Protein AF-A0A7J7W2X9-F1 (afdb_monomer_lite)

Sequence (113 aa):
MDRPGNRCPLPGYPRPSVLLCLLILTASFLTYPMLRTLSLQLHSAVTGSYVSGTYSIVLVNCPNEQIAREIARAILDKKLAASVNILPKASSLYFWNGEIEEATEILLAGAYF

Foldseek 3Di:
DDDDDDDDDDDDDDDPVVVVVVVVVVVCVVCVVVVVVVVVVVVCVVVVDDDPPPKDKDKDKAQDDVVVVVVQVVCVVVVQFPHKDWADWDWDWDDDPNDIDIGIIIMIITMGD

Radius of gyration: 31.6 Å; chains: 1; bounding box: 80×61×65 Å

pLDDT: mean 88.7, std 12.36, range [41.12, 97.75]

Secondary structure (DSSP, 8-state):
------PPPPP-PPPHHHHHHHHHHHHHHHHHHHHHHHHHHHHHHHH----TTS-EEEEEEESSHHHHHHHHHHHHHTT--SEEEEEEEEEEEEEETTEEEEEEEEEEEEEE-

Structure (mmCIF, N/CA/C/O backbone):
data_AF-A0A7J7W2X9-F1
#
_entry.id   AF-A0A7J7W2X9-F1
#
loop_
_atom_site.group_PDB
_atom_site.id
_atom_site.type_symbol
_atom_site.label_atom_id
_atom_site.label_alt_id
_atom_site.label_comp_id
_atom_site.label_asym_id
_atom_site.label_entity_id
_atom_site.label_seq_id
_atom_site.pdbx_PDB_ins_code
_atom_site.Cartn_x
_atom_site.Cartn_y
_atom_site.Cartn_z
_atom_site.occupancy
_atom_site.B_iso_or_equiv
_atom_site.auth_seq_id
_atom_site.auth_comp_id
_atom_site.auth_asym_id
_atom_site.auth_atom_id
_atom_site.pdbx_PDB_model_num
ATOM 1 N N . MET A 1 1 ? 64.184 45.154 -47.727 1.00 41.12 1 MET A N 1
ATOM 2 C CA . MET A 1 1 ? 63.770 45.201 -46.303 1.00 41.12 1 MET A CA 1
ATOM 3 C C . MET A 1 1 ? 62.475 44.408 -46.213 1.00 41.12 1 MET A C 1
ATOM 5 O O . MET A 1 1 ? 61.397 44.985 -46.253 1.00 41.12 1 MET A O 1
ATOM 9 N N . ASP A 1 2 ? 62.583 43.082 -46.172 1.00 45.75 2 ASP A N 1
ATOM 10 C CA . ASP A 1 2 ? 61.429 42.180 -46.195 1.00 45.75 2 ASP A CA 1
ATOM 11 C C . ASP A 1 2 ? 61.120 41.732 -44.766 1.00 45.75 2 ASP A C 1
ATOM 13 O O . ASP A 1 2 ? 61.910 41.034 -44.131 1.00 45.75 2 ASP A O 1
ATOM 17 N N . ARG A 1 3 ? 59.991 42.196 -44.217 1.00 54.81 3 ARG A N 1
ATOM 18 C CA . ARG A 1 3 ? 59.482 41.725 -42.920 1.00 54.81 3 ARG A CA 1
ATOM 19 C C . ARG A 1 3 ? 58.796 40.366 -43.115 1.00 54.81 3 ARG A C 1
ATOM 21 O O . ARG A 1 3 ? 57.878 40.290 -43.931 1.00 54.81 3 ARG A O 1
ATOM 28 N N . PRO A 1 4 ? 59.145 39.316 -42.350 1.00 51.50 4 PRO A N 1
ATOM 29 C CA . PRO A 1 4 ? 58.403 38.066 -42.388 1.00 51.50 4 PRO A CA 1
ATOM 30 C C . PRO A 1 4 ? 57.053 38.257 -41.684 1.00 51.50 4 PRO A C 1
ATOM 32 O O . PRO A 1 4 ? 56.983 38.665 -40.524 1.00 51.50 4 PRO A O 1
ATOM 35 N N . GLY A 1 5 ? 55.968 37.994 -42.412 1.00 54.97 5 GLY A N 1
ATOM 36 C CA . GLY A 1 5 ? 54.613 38.011 -41.876 1.00 54.97 5 GLY A CA 1
ATOM 37 C C . GLY A 1 5 ? 54.430 36.929 -40.814 1.00 54.97 5 GLY A C 1
ATOM 38 O O . GLY A 1 5 ? 54.486 35.736 -41.114 1.00 54.97 5 GLY A O 1
ATOM 39 N N . ASN A 1 6 ? 54.175 37.357 -39.579 1.00 57.34 6 ASN A N 1
ATOM 40 C CA . ASN A 1 6 ? 53.734 36.503 -38.481 1.00 57.34 6 ASN A CA 1
ATOM 41 C C . ASN A 1 6 ? 52.341 35.941 -38.820 1.00 57.34 6 ASN A C 1
ATOM 43 O O . ASN A 1 6 ? 51.328 36.623 -38.662 1.00 57.34 6 ASN A O 1
ATOM 47 N N . ARG A 1 7 ? 52.271 34.697 -39.307 1.00 59.94 7 ARG A N 1
ATOM 48 C CA . ARG A 1 7 ? 51.003 33.962 -39.391 1.00 59.94 7 ARG A CA 1
ATOM 49 C C . ARG A 1 7 ? 50.652 33.448 -37.997 1.00 59.94 7 ARG A C 1
ATOM 51 O O . ARG A 1 7 ? 51.385 32.640 -37.437 1.00 59.94 7 ARG A O 1
ATOM 58 N N . CYS A 1 8 ? 49.537 33.922 -37.446 1.00 60.72 8 CYS A N 1
ATOM 59 C CA . CYS A 1 8 ? 48.948 33.341 -36.241 1.00 60.72 8 CYS A CA 1
ATOM 60 C C . CYS A 1 8 ? 48.587 31.864 -36.505 1.00 60.72 8 CYS A C 1
ATOM 62 O O . CYS A 1 8 ? 48.093 31.568 -37.599 1.00 60.72 8 CYS A O 1
ATOM 64 N N . PRO A 1 9 ? 48.785 30.932 -35.554 1.00 57.66 9 PRO A N 1
ATOM 65 C CA . PRO A 1 9 ? 48.277 29.575 -35.701 1.00 57.66 9 PRO A CA 1
ATOM 66 C C . PRO A 1 9 ? 46.746 29.625 -35.718 1.00 57.66 9 PRO A C 1
ATOM 68 O O . PRO A 1 9 ? 46.129 30.166 -34.801 1.00 57.66 9 PRO A O 1
ATOM 71 N N . LEU A 1 10 ? 46.131 29.087 -36.770 1.00 61.28 10 LEU A N 1
ATOM 72 C CA . LEU A 1 10 ? 44.683 28.893 -36.813 1.00 61.28 10 LEU A CA 1
ATOM 73 C C . LEU A 1 10 ? 44.273 27.886 -35.720 1.00 61.28 10 LEU A C 1
ATOM 75 O O . LEU A 1 10 ? 45.033 26.949 -35.456 1.00 61.28 10 LEU A O 1
ATOM 79 N N . PRO A 1 11 ? 43.094 28.044 -35.090 1.00 61.28 11 PRO A N 1
ATOM 80 C CA . PRO A 1 11 ? 42.615 27.103 -34.083 1.00 61.28 11 PRO A CA 1
ATOM 81 C C . PRO A 1 11 ? 42.540 25.693 -34.686 1.00 61.28 11 PRO A C 1
ATOM 83 O O . PRO A 1 11 ? 41.876 25.469 -35.698 1.00 61.28 11 PRO A O 1
ATOM 86 N N . GLY A 1 12 ? 43.282 24.752 -34.096 1.00 68.25 12 GLY A N 1
ATOM 87 C CA . GLY A 1 12 ? 43.409 23.388 -34.604 1.00 68.25 12 GLY A CA 1
ATOM 88 C C . GLY A 1 12 ? 42.074 22.650 -34.560 1.00 68.25 12 GLY A C 1
ATOM 89 O O . GLY A 1 12 ? 41.538 22.397 -33.483 1.00 68.25 12 GLY A O 1
ATOM 90 N N . TYR A 1 13 ? 41.546 22.294 -35.730 1.00 67.00 13 TYR A N 1
ATOM 91 C CA . TYR A 1 13 ? 40.343 21.475 -35.843 1.00 67.00 13 TYR A CA 1
ATOM 92 C 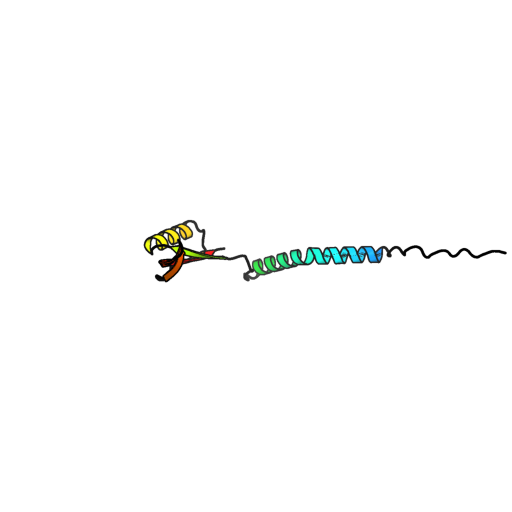C . TYR A 1 13 ? 40.630 20.057 -35.308 1.00 67.00 13 TYR A C 1
ATOM 94 O O . TYR A 1 13 ? 41.668 19.479 -35.656 1.00 67.00 13 TYR A O 1
ATOM 102 N N . PRO A 1 14 ? 39.763 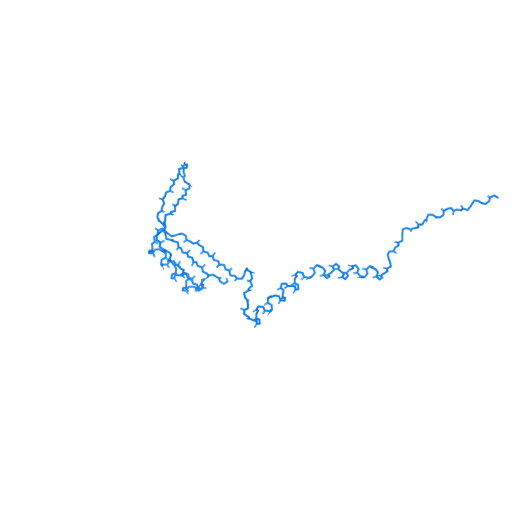19.475 -34.458 1.00 72.50 14 PRO A N 1
ATOM 103 C CA . PRO A 1 14 ? 39.993 18.141 -33.918 1.00 72.50 14 PRO A CA 1
ATOM 104 C C . PRO A 1 14 ? 40.022 17.099 -35.042 1.00 72.50 14 PRO A C 1
ATOM 106 O O . PRO A 1 14 ? 39.258 17.169 -36.005 1.00 72.50 14 PRO A O 1
ATOM 109 N N . ARG A 1 15 ? 40.917 16.108 -34.923 1.00 81.94 15 ARG A N 1
ATOM 110 C CA . ARG A 1 15 ? 41.010 15.008 -35.895 1.00 81.94 15 ARG A CA 1
ATOM 111 C C . ARG A 1 15 ? 39.658 14.276 -35.967 1.00 81.94 15 ARG A C 1
ATOM 113 O O . ARG A 1 15 ? 39.087 14.007 -34.910 1.00 81.94 15 ARG A O 1
ATOM 120 N N . PRO A 1 16 ? 39.169 13.881 -37.158 1.00 83.75 16 PRO A N 1
ATOM 121 C CA . PRO A 1 16 ? 37.872 13.211 -37.310 1.00 83.75 16 PRO A CA 1
ATOM 122 C C . PRO A 1 16 ? 37.686 11.981 -36.407 1.00 83.75 16 PRO A C 1
ATOM 124 O O . PRO A 1 16 ? 36.593 11.736 -35.904 1.00 83.75 16 PRO A O 1
ATOM 127 N N . SER A 1 17 ? 38.768 11.245 -36.136 1.00 84.94 17 SER A N 1
ATOM 128 C CA . SER A 1 17 ? 38.769 10.108 -35.211 1.00 84.94 17 SER A CA 1
ATOM 129 C C . SER A 1 17 ? 38.447 10.499 -33.766 1.00 84.94 17 SER A C 1
ATOM 131 O O . SER A 1 17 ? 37.730 9.779 -33.080 1.00 84.94 17 SER A O 1
ATOM 133 N N . VAL A 1 18 ? 38.930 11.655 -33.305 1.00 88.56 18 VAL A N 1
ATOM 134 C CA . VAL A 1 18 ? 38.659 12.171 -31.955 1.00 88.56 18 VAL A CA 1
ATOM 135 C C . VAL A 1 18 ? 37.194 12.581 -31.833 1.00 88.56 18 VAL A C 1
ATOM 137 O O . VAL A 1 18 ? 36.557 12.276 -30.828 1.00 88.56 18 VAL A O 1
ATOM 140 N N . LEU A 1 19 ? 36.641 13.208 -32.875 1.00 88.50 19 LEU A N 1
ATOM 141 C CA . LEU A 1 19 ? 35.226 13.576 -32.917 1.00 88.50 19 LEU A CA 1
ATOM 142 C C . LEU A 1 19 ? 34.323 12.334 -32.862 1.00 88.50 19 LEU A C 1
ATOM 144 O O . LEU A 1 19 ? 33.374 12.303 -32.084 1.00 88.50 19 LEU A O 1
ATOM 148 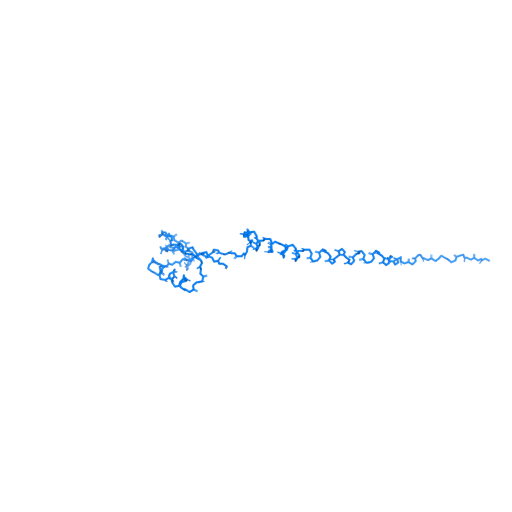N N . LEU A 1 20 ? 34.654 11.287 -33.623 1.00 92.81 20 LEU A N 1
ATOM 149 C CA . LEU A 1 20 ? 33.915 10.024 -33.600 1.00 92.81 20 LEU A CA 1
ATOM 150 C C . LEU A 1 20 ? 33.968 9.348 -32.220 1.00 92.81 20 LEU A C 1
ATOM 152 O O . LEU A 1 20 ? 32.932 8.927 -31.709 1.00 92.81 20 LEU A O 1
ATOM 156 N N . CYS A 1 21 ? 35.144 9.287 -31.586 1.00 92.75 21 CYS A N 1
ATOM 157 C CA . CYS A 1 21 ? 35.281 8.723 -30.239 1.00 92.75 21 CYS A CA 1
ATOM 158 C C . CYS A 1 21 ? 34.438 9.480 -29.205 1.00 92.75 21 CYS A C 1
ATOM 160 O O . CYS A 1 21 ? 33.783 8.852 -28.375 1.00 92.75 21 CYS A O 1
ATOM 162 N N . LEU A 1 22 ? 34.419 10.814 -29.266 1.00 92.44 22 LEU A N 1
ATOM 163 C CA . LEU A 1 22 ? 33.601 11.630 -28.368 1.00 92.44 22 LEU A CA 1
ATOM 164 C C . LEU A 1 22 ? 32.107 11.343 -28.550 1.00 92.44 22 LEU A C 1
ATOM 166 O O . LEU A 1 22 ? 31.407 11.187 -27.555 1.00 92.44 22 LEU A O 1
ATOM 170 N N . LEU A 1 23 ? 31.632 11.203 -29.791 1.00 93.75 23 LEU A N 1
ATOM 171 C CA . LEU A 1 23 ? 30.235 10.860 -30.078 1.00 93.75 23 LEU A CA 1
ATOM 172 C C . LEU A 1 23 ? 29.848 9.467 -29.558 1.00 93.75 23 LEU A C 1
ATOM 174 O O . LEU A 1 23 ? 28.754 9.288 -29.028 1.00 93.75 23 LEU A O 1
ATOM 178 N N . ILE A 1 24 ? 30.740 8.479 -29.666 1.00 94.12 24 ILE A N 1
ATOM 179 C CA . ILE A 1 24 ? 30.487 7.124 -29.151 1.00 94.12 24 ILE A CA 1
ATOM 180 C C . ILE A 1 24 ? 30.437 7.123 -27.622 1.00 94.12 24 ILE A C 1
ATOM 182 O O . ILE A 1 24 ? 29.558 6.489 -27.037 1.00 94.12 24 ILE A O 1
ATOM 186 N N . LEU A 1 25 ? 31.355 7.834 -26.964 1.00 94.12 25 LEU A N 1
ATOM 187 C CA . LEU A 1 25 ? 31.400 7.909 -25.503 1.00 94.12 25 LEU A CA 1
ATOM 188 C C . LEU A 1 25 ? 30.172 8.623 -24.936 1.00 94.12 25 LEU A C 1
ATOM 190 O O . LEU A 1 25 ? 29.585 8.140 -23.969 1.00 94.12 25 LEU A O 1
ATOM 194 N N . THR A 1 26 ? 29.744 9.728 -25.552 1.00 93.44 26 THR A N 1
ATOM 195 C CA . THR A 1 26 ? 28.532 10.440 -25.125 1.00 93.44 26 THR A CA 1
ATOM 196 C C . THR A 1 26 ? 27.283 9.598 -25.358 1.00 93.44 26 THR A C 1
ATOM 198 O O . THR A 1 26 ? 26.463 9.478 -24.451 1.00 93.44 26 THR A O 1
ATOM 201 N N . ALA A 1 27 ? 27.160 8.938 -26.513 1.00 94.19 27 ALA A N 1
ATOM 202 C CA . ALA A 1 27 ? 26.053 8.024 -26.781 1.00 94.19 27 ALA A CA 1
ATOM 203 C C . ALA A 1 27 ? 26.029 6.852 -25.787 1.00 94.19 27 ALA A C 1
ATOM 205 O O . ALA A 1 27 ? 24.976 6.532 -25.238 1.00 94.19 27 ALA A O 1
ATOM 206 N N . SER A 1 28 ? 27.184 6.251 -25.493 1.00 92.56 28 SER A N 1
ATOM 207 C CA . SER A 1 28 ? 27.307 5.166 -24.510 1.00 92.56 28 SER A CA 1
ATOM 208 C C . SER A 1 28 ? 26.892 5.629 -23.115 1.00 92.56 28 SER A C 1
ATOM 210 O O . SER A 1 28 ? 26.099 4.965 -22.458 1.00 92.56 28 SER A O 1
ATOM 212 N N . PHE A 1 29 ? 27.366 6.798 -22.677 1.00 94.31 29 PHE A N 1
ATOM 213 C CA . PHE A 1 29 ? 27.014 7.356 -21.372 1.00 94.31 29 PHE A CA 1
ATOM 214 C C . PHE A 1 29 ? 25.512 7.648 -21.247 1.00 94.31 29 PHE A C 1
ATOM 216 O O . PHE A 1 29 ? 24.904 7.320 -20.230 1.00 94.31 29 PHE A O 1
ATOM 223 N N . LEU A 1 30 ? 24.895 8.206 -22.294 1.00 92.25 30 LEU A N 1
ATOM 224 C CA . LEU A 1 30 ? 23.464 8.526 -22.306 1.00 92.25 30 LEU A CA 1
ATOM 225 C C . LEU A 1 30 ? 22.574 7.275 -22.358 1.00 92.25 30 LEU A C 1
ATOM 227 O O . LEU A 1 30 ? 21.504 7.252 -21.752 1.00 92.25 30 LEU A O 1
ATOM 231 N N . THR A 1 31 ? 23.004 6.229 -23.064 1.00 93.81 31 THR A N 1
ATOM 232 C CA . THR A 1 31 ? 22.228 4.988 -23.242 1.00 93.81 31 THR A CA 1
ATOM 233 C C . THR A 1 31 ? 22.437 3.971 -22.119 1.00 93.81 31 THR A C 1
ATOM 235 O O . THR A 1 31 ? 21.543 3.166 -21.848 1.00 93.81 31 THR A O 1
ATOM 238 N N . TYR A 1 32 ? 23.570 4.025 -21.416 1.00 94.56 32 TYR A N 1
ATOM 239 C CA . TYR A 1 32 ? 23.910 3.119 -20.320 1.00 94.56 32 TYR A CA 1
ATOM 240 C C . TYR A 1 32 ? 22.830 2.975 -19.231 1.00 94.56 32 TYR A C 1
ATOM 242 O O . TYR A 1 32 ? 22.516 1.833 -18.886 1.00 94.56 32 TYR A O 1
ATOM 250 N N . PRO A 1 33 ? 22.210 4.048 -18.688 1.00 92.50 33 PRO A N 1
ATOM 251 C 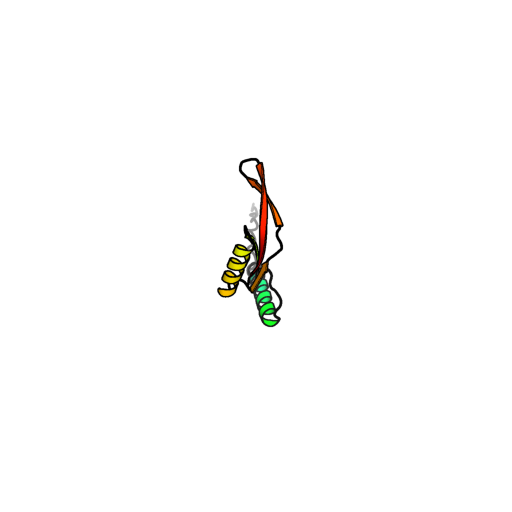CA . PRO A 1 33 ? 21.170 3.887 -17.670 1.00 92.50 33 PRO A CA 1
ATOM 252 C C . PRO A 1 33 ? 19.945 3.127 -18.194 1.00 92.50 33 PRO A C 1
ATOM 254 O O . PRO A 1 33 ? 19.399 2.294 -17.475 1.00 92.50 33 PRO A O 1
ATOM 257 N N . MET A 1 34 ? 19.549 3.351 -19.451 1.00 92.19 34 MET A N 1
ATOM 258 C CA . MET A 1 34 ? 18.463 2.603 -20.093 1.00 92.19 34 MET A CA 1
ATOM 259 C C . MET A 1 34 ? 18.829 1.126 -20.260 1.00 92.19 34 MET A C 1
ATOM 261 O O . MET A 1 34 ? 18.070 0.256 -19.835 1.00 92.19 34 MET A O 1
ATOM 265 N N . LEU A 1 35 ? 20.019 0.832 -20.798 1.00 93.31 35 LEU A N 1
ATOM 266 C CA . LEU A 1 35 ? 20.479 -0.544 -21.000 1.00 93.31 35 LEU A CA 1
ATOM 267 C C . LEU A 1 35 ? 20.617 -1.304 -19.673 1.00 93.31 35 LEU A C 1
ATOM 269 O O . LEU A 1 35 ? 20.255 -2.476 -19.593 1.00 93.31 35 LEU A O 1
ATOM 273 N N . ARG A 1 36 ? 21.082 -0.627 -18.618 1.00 91.06 36 ARG A N 1
ATOM 274 C CA . ARG A 1 36 ? 21.176 -1.178 -17.262 1.00 91.06 36 ARG A CA 1
ATOM 275 C C . ARG A 1 36 ? 19.803 -1.488 -16.669 1.00 91.06 36 ARG A C 1
ATOM 277 O O . ARG A 1 36 ? 19.636 -2.529 -16.046 1.00 91.06 36 ARG A O 1
ATOM 284 N N . THR A 1 37 ? 18.819 -0.610 -16.843 1.00 89.75 37 THR A N 1
ATOM 285 C CA . THR A 1 37 ? 17.457 -0.884 -16.360 1.00 89.75 37 THR A CA 1
ATOM 286 C C . THR A 1 37 ? 16.849 -2.067 -17.105 1.00 89.75 37 THR A C 1
ATOM 288 O O . THR A 1 37 ? 16.300 -2.965 -16.475 1.00 89.75 37 THR A O 1
ATOM 291 N N . LEU A 1 38 ? 17.004 -2.118 -18.430 1.00 90.50 38 LEU A N 1
ATOM 292 C CA . LEU A 1 38 ? 16.503 -3.227 -19.243 1.00 90.50 38 LEU A CA 1
ATOM 293 C C . LEU A 1 38 ? 17.172 -4.559 -18.887 1.00 90.50 38 LEU A C 1
ATOM 295 O O . LEU A 1 38 ? 16.483 -5.571 -18.787 1.00 90.50 38 LEU A O 1
ATOM 299 N N . SER A 1 39 ? 18.486 -4.571 -18.645 1.00 91.25 39 SER A N 1
ATOM 300 C CA . SER A 1 39 ? 19.186 -5.792 -18.240 1.00 91.25 39 SER A CA 1
ATOM 301 C C . SER A 1 39 ? 18.737 -6.290 -16.865 1.00 91.25 39 SER A C 1
ATOM 303 O O . SER A 1 39 ? 18.560 -7.494 -16.691 1.00 91.25 39 SER A O 1
ATOM 305 N N . LEU A 1 40 ? 18.475 -5.386 -15.913 1.00 89.06 40 LEU A N 1
ATOM 306 C CA . LEU A 1 40 ? 17.924 -5.741 -14.601 1.00 89.06 40 LEU 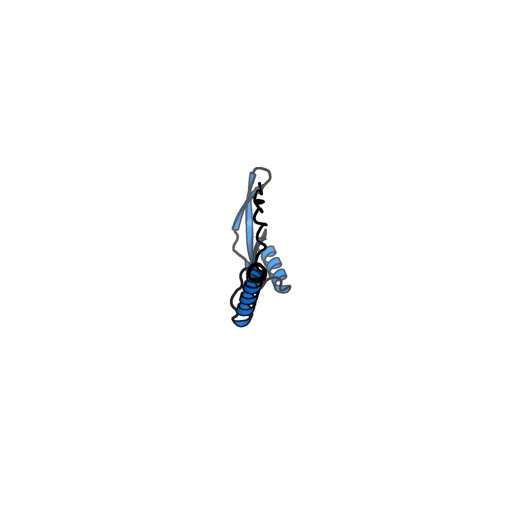A CA 1
ATOM 307 C C . LEU A 1 40 ? 16.500 -6.298 -14.701 1.00 89.06 40 LEU A C 1
ATOM 309 O O . LEU A 1 40 ? 16.200 -7.304 -14.061 1.00 89.06 40 LEU A O 1
ATOM 313 N N . GLN A 1 41 ? 15.646 -5.682 -15.522 1.00 88.69 41 GLN A N 1
ATOM 314 C CA . GLN A 1 41 ? 14.284 -6.166 -15.769 1.00 88.69 41 GLN A CA 1
ATOM 315 C C . GLN A 1 41 ? 14.298 -7.555 -16.420 1.00 88.69 41 GLN A C 1
ATOM 317 O O . GLN A 1 41 ? 13.578 -8.448 -15.985 1.00 88.69 41 GLN A O 1
ATOM 322 N N . LEU A 1 42 ? 15.169 -7.775 -17.410 1.00 91.75 42 LEU A N 1
ATOM 323 C CA . LEU A 1 42 ? 15.316 -9.077 -18.061 1.00 91.75 42 LEU A CA 1
ATOM 324 C C . LEU A 1 42 ? 15.842 -10.141 -17.092 1.00 91.75 42 LEU A C 1
ATOM 326 O O . LEU A 1 42 ? 15.310 -11.246 -17.047 1.00 91.75 42 LEU A O 1
ATOM 330 N N . HIS A 1 43 ? 16.868 -9.812 -16.304 1.00 90.69 43 HIS A N 1
ATOM 331 C CA . HIS A 1 43 ? 17.409 -10.732 -15.310 1.00 90.69 43 HIS A CA 1
ATOM 332 C C . HIS A 1 43 ? 16.336 -11.117 -14.290 1.00 90.69 43 HIS A C 1
ATOM 334 O O . HIS A 1 43 ? 16.139 -12.299 -14.045 1.00 90.69 43 HIS A O 1
ATOM 340 N N . SER A 1 44 ? 15.594 -10.140 -13.762 1.00 91.25 44 SER A N 1
ATOM 341 C CA . SER A 1 44 ? 14.452 -10.389 -12.880 1.00 91.25 44 SER A CA 1
ATOM 342 C C . SER A 1 44 ? 13.397 -11.289 -13.522 1.00 91.25 44 SER A C 1
ATOM 344 O O . SER A 1 44 ? 12.972 -12.252 -12.889 1.00 91.25 44 SER A O 1
ATOM 346 N N . ALA A 1 45 ? 13.020 -11.029 -14.776 1.00 88.81 45 ALA A N 1
ATOM 347 C CA . ALA A 1 45 ? 12.038 -11.841 -15.487 1.00 88.81 45 ALA A CA 1
ATOM 348 C C . ALA A 1 45 ? 12.485 -13.307 -15.637 1.00 88.81 45 ALA A C 1
ATOM 350 O O . ALA A 1 45 ? 11.648 -14.205 -15.604 1.00 88.81 45 ALA A O 1
ATOM 351 N N . VAL A 1 46 ? 13.793 -13.557 -15.773 1.00 92.81 46 VAL A N 1
ATOM 352 C CA . VAL A 1 46 ? 14.362 -14.910 -15.891 1.00 92.81 46 VAL A CA 1
ATOM 353 C C . VAL A 1 46 ? 14.554 -15.583 -14.528 1.00 92.81 46 VAL A C 1
ATOM 355 O O . VAL A 1 46 ? 14.261 -16.768 -14.389 1.00 92.81 46 VAL A O 1
ATOM 358 N N . THR A 1 47 ? 15.058 -14.865 -13.521 1.00 91.75 47 THR A N 1
ATOM 359 C CA . THR A 1 47 ? 15.415 -15.440 -12.210 1.00 91.75 47 THR A CA 1
ATOM 360 C C . THR A 1 47 ? 14.305 -15.346 -11.167 1.00 91.75 47 THR A C 1
ATOM 362 O O . THR A 1 47 ? 14.448 -15.895 -10.077 1.00 91.75 47 THR A O 1
ATOM 365 N N . GLY A 1 48 ? 13.225 -14.617 -11.455 1.00 86.00 48 GLY A N 1
ATOM 366 C CA . GLY A 1 48 ? 12.174 -14.292 -10.489 1.00 86.00 48 GLY A CA 1
ATOM 367 C C . GLY A 1 48 ? 12.633 -13.341 -9.378 1.00 86.00 48 GLY A C 1
ATOM 368 O O . GLY A 1 48 ? 11.983 -13.244 -8.340 1.00 86.00 48 GLY A O 1
ATOM 369 N N . SER A 1 49 ? 13.772 -12.661 -9.542 1.00 88.75 49 SER A N 1
ATOM 370 C CA . SER A 1 49 ? 14.282 -11.730 -8.528 1.00 88.75 49 SER A CA 1
ATOM 371 C C . SER A 1 49 ? 13.443 -10.449 -8.480 1.00 88.75 49 SER A C 1
ATOM 373 O O . SER A 1 49 ? 13.033 -9.940 -9.515 1.00 88.75 49 SER A O 1
ATOM 375 N N . TYR A 1 50 ? 13.215 -9.890 -7.292 1.00 86.44 50 TYR A N 1
ATOM 376 C CA . TYR A 1 50 ? 12.474 -8.634 -7.119 1.00 86.44 50 TYR A CA 1
ATOM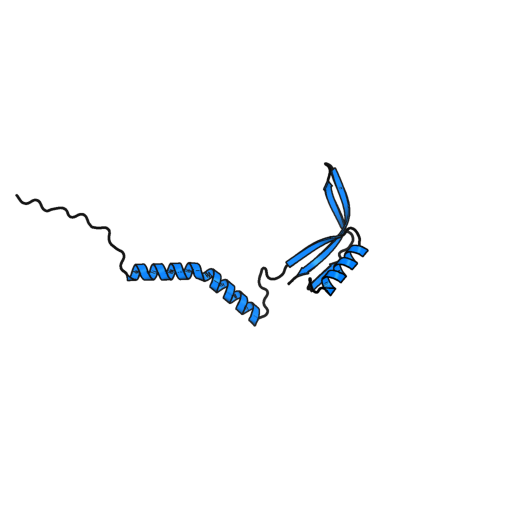 377 C C . TYR A 1 50 ? 13.166 -7.438 -7.801 1.00 86.44 50 TYR A C 1
ATOM 379 O O . TYR A 1 50 ? 14.387 -7.290 -7.707 1.00 86.44 50 TYR A O 1
ATOM 387 N N . VAL A 1 51 ? 12.379 -6.547 -8.420 1.00 86.88 51 VAL A N 1
ATOM 388 C CA . VAL A 1 51 ? 12.854 -5.256 -8.946 1.00 86.88 51 VAL A CA 1
ATOM 389 C C . VAL A 1 51 ? 12.259 -4.116 -8.136 1.00 86.88 51 VAL A C 1
ATOM 391 O O . VAL A 1 51 ? 11.044 -4.011 -7.981 1.00 86.88 51 VAL A O 1
ATOM 394 N N . SER A 1 52 ? 13.117 -3.222 -7.651 1.00 85.88 52 SER A N 1
ATOM 395 C CA . SER A 1 52 ? 12.671 -2.045 -6.908 1.00 85.88 52 SER A CA 1
ATOM 396 C C . SER A 1 52 ? 11.659 -1.216 -7.708 1.00 85.88 52 SER A C 1
ATOM 398 O O . SER A 1 52 ? 11.887 -0.932 -8.884 1.00 85.88 52 SER A O 1
ATOM 400 N N . GLY A 1 53 ? 10.556 -0.828 -7.063 1.00 85.50 53 GLY A N 1
ATOM 401 C CA . GLY A 1 53 ? 9.493 -0.014 -7.663 1.00 85.50 53 GLY A CA 1
ATOM 402 C C . GLY A 1 53 ? 8.405 -0.796 -8.404 1.00 85.50 53 GLY A C 1
ATOM 403 O O . GLY A 1 53 ? 7.501 -0.170 -8.942 1.00 85.50 53 GLY A O 1
ATOM 404 N N . THR A 1 54 ? 8.467 -2.133 -8.425 1.00 87.25 54 THR A N 1
ATOM 405 C CA . THR A 1 54 ? 7.412 -2.983 -9.021 1.00 87.25 54 THR A CA 1
ATOM 406 C C . THR A 1 54 ? 6.333 -3.417 -8.033 1.00 87.25 54 THR A C 1
ATOM 408 O O . THR A 1 54 ? 5.366 -4.025 -8.443 1.00 87.25 54 THR A O 1
ATOM 411 N N . TYR A 1 55 ? 6.478 -3.123 -6.742 1.00 90.06 55 TYR A N 1
ATOM 412 C CA . TYR A 1 55 ? 5.474 -3.447 -5.729 1.00 90.06 55 TYR A CA 1
ATOM 413 C C . TYR A 1 55 ? 5.298 -2.255 -4.801 1.00 90.06 55 TYR A C 1
ATOM 415 O O . TYR A 1 55 ? 6.245 -1.498 -4.565 1.00 90.06 55 TYR A O 1
ATOM 423 N N . SER A 1 56 ? 4.095 -2.105 -4.254 1.00 93.44 56 SER A N 1
ATOM 424 C CA . SER A 1 56 ? 3.761 -1.021 -3.328 1.00 93.44 56 SER A CA 1
ATOM 425 C C . SER A 1 56 ? 3.022 -1.544 -2.104 1.00 93.44 56 SER A C 1
ATOM 427 O O . SER A 1 56 ? 2.254 -2.503 -2.184 1.00 93.44 56 SER A O 1
ATOM 429 N N . ILE A 1 57 ? 3.235 -0.886 -0.964 1.00 94.69 57 ILE A N 1
ATOM 430 C CA . ILE A 1 57 ? 2.432 -1.085 0.243 1.00 94.69 57 ILE A CA 1
ATOM 431 C C . ILE A 1 57 ? 1.587 0.165 0.443 1.00 94.69 57 ILE A C 1
ATOM 433 O O . ILE A 1 57 ? 2.126 1.270 0.499 1.00 94.69 57 ILE A O 1
ATOM 437 N N . VAL A 1 58 ? 0.274 -0.013 0.561 1.00 95.31 58 VAL A N 1
ATOM 438 C CA . VAL A 1 58 ? -0.662 1.078 0.852 1.00 95.31 58 VAL A CA 1
ATOM 439 C C . VAL A 1 58 ? -1.237 0.874 2.244 1.00 95.31 58 VAL A C 1
ATOM 441 O O . VAL A 1 58 ? -1.730 -0.207 2.573 1.00 95.31 58 VAL A O 1
ATOM 444 N N . LEU A 1 59 ? -1.161 1.930 3.050 1.00 95.25 59 LEU A N 1
ATOM 445 C CA . LEU A 1 59 ? -1.736 1.998 4.385 1.00 95.25 59 LEU A CA 1
ATOM 446 C C . LEU A 1 59 ? -3.030 2.808 4.331 1.00 95.25 59 LEU A C 1
ATOM 448 O O . LEU A 1 59 ? -3.032 3.926 3.818 1.00 95.25 59 LEU A O 1
ATOM 452 N N . VAL A 1 60 ? -4.125 2.237 4.831 1.00 95.44 60 VAL A N 1
ATOM 453 C CA . VAL A 1 60 ? -5.443 2.885 4.824 1.00 95.44 60 VAL A CA 1
ATOM 454 C C . VAL A 1 60 ? -6.051 2.827 6.215 1.00 95.44 60 VAL A C 1
ATOM 456 O O . VAL A 1 60 ? -6.269 1.743 6.756 1.00 95.44 60 VAL A O 1
ATOM 459 N N . ASN A 1 61 ? -6.370 3.991 6.772 1.00 95.44 61 ASN A N 1
ATOM 460 C CA . ASN A 1 61 ? -7.060 4.099 8.050 1.00 95.44 61 ASN A CA 1
ATOM 461 C C . ASN A 1 61 ? -8.570 3.985 7.818 1.00 95.44 61 ASN A C 1
ATOM 463 O O . ASN A 1 61 ? -9.131 4.624 6.928 1.00 95.44 61 ASN A O 1
ATOM 467 N N . CYS A 1 62 ? -9.223 3.133 8.600 1.00 95.88 62 CYS A N 1
ATOM 468 C CA . CYS A 1 62 ? -10.659 2.893 8.550 1.00 95.88 62 CYS A CA 1
ATOM 469 C C . CYS A 1 62 ? -11.286 3.230 9.909 1.00 95.88 62 CYS A C 1
ATOM 471 O O . CYS A 1 62 ? -10.723 2.870 10.942 1.00 95.88 62 CYS A O 1
ATOM 473 N N . PRO A 1 63 ? -12.488 3.821 9.949 1.00 94.00 63 PRO A N 1
ATOM 474 C CA . PRO A 1 63 ? -13.105 4.262 11.203 1.00 94.00 63 PRO A CA 1
ATOM 475 C C . PRO A 1 63 ? -13.577 3.104 12.099 1.00 94.00 63 PRO A C 1
ATOM 477 O O . PRO A 1 63 ? -13.793 3.284 13.293 1.00 94.00 63 PRO A O 1
ATOM 480 N N . ASN A 1 64 ? -13.784 1.903 11.549 1.00 94.12 64 ASN A N 1
ATOM 481 C CA . ASN A 1 64 ? -14.110 0.708 12.327 1.00 94.12 64 ASN A CA 1
ATOM 482 C C . ASN A 1 64 ? -13.771 -0.585 11.568 1.00 94.12 64 ASN A C 1
ATOM 484 O O . ASN A 1 64 ? -13.463 -0.580 10.376 1.00 94.12 64 ASN A O 1
ATOM 488 N N . GLU A 1 65 ? -13.855 -1.709 12.280 1.00 94.81 65 GLU A N 1
ATOM 489 C CA . GLU A 1 65 ? -13.443 -3.021 11.771 1.00 94.81 65 GLU A CA 1
ATOM 490 C C . GLU A 1 65 ? -14.392 -3.578 10.710 1.00 94.81 65 GLU A C 1
ATOM 492 O O . GLU A 1 65 ? -13.956 -4.267 9.789 1.00 94.81 65 GLU A O 1
ATOM 497 N N . GLN A 1 66 ? -15.685 -3.268 10.805 1.00 95.94 66 GLN A N 1
ATOM 498 C CA . GLN A 1 66 ? -16.657 -3.721 9.819 1.00 95.94 66 GLN A CA 1
ATOM 499 C C . GLN A 1 66 ? -16.365 -3.101 8.448 1.00 95.94 66 GLN A C 1
ATOM 501 O O . GLN A 1 66 ? -16.215 -3.837 7.473 1.00 95.94 66 GLN A O 1
ATOM 506 N N . ILE A 1 67 ? -16.172 -1.780 8.400 1.00 96.06 67 ILE A N 1
ATOM 507 C CA . ILE A 1 67 ? -15.806 -1.048 7.180 1.00 96.06 67 ILE A CA 1
ATOM 508 C C . ILE A 1 67 ? -14.454 -1.532 6.647 1.00 96.06 67 ILE A C 1
ATOM 510 O O . ILE A 1 67 ? -14.322 -1.797 5.453 1.00 96.06 67 ILE A O 1
ATOM 514 N N . ALA A 1 68 ? -13.467 -1.733 7.524 1.00 96.44 68 ALA A N 1
ATOM 515 C CA . ALA A 1 68 ? -12.161 -2.260 7.133 1.00 96.44 68 ALA A CA 1
ATOM 516 C C . ALA A 1 68 ? -12.271 -3.632 6.438 1.00 96.44 68 ALA A C 1
ATOM 518 O O . ALA A 1 68 ? -11.660 -3.856 5.392 1.00 96.44 68 ALA A O 1
ATOM 519 N N . ARG A 1 69 ? -13.095 -4.546 6.977 1.00 96.94 69 ARG A N 1
ATOM 520 C CA . ARG A 1 69 ? -13.336 -5.874 6.384 1.00 96.94 69 ARG A CA 1
ATOM 521 C C . ARG A 1 69 ? -14.093 -5.799 5.060 1.00 96.94 69 ARG A C 1
ATOM 523 O O . ARG A 1 69 ? -13.784 -6.569 4.150 1.00 96.94 69 ARG A O 1
ATOM 530 N N . GLU A 1 70 ? -15.076 -4.911 4.943 1.00 97.75 70 GLU A N 1
ATOM 531 C CA . GLU A 1 70 ? -15.823 -4.694 3.698 1.00 97.75 70 GLU A CA 1
ATOM 532 C C . GLU A 1 70 ? -14.905 -4.173 2.584 1.00 97.75 70 GLU A C 1
ATOM 534 O O . GLU A 1 70 ? -14.887 -4.740 1.489 1.00 97.75 70 GLU A O 1
ATOM 539 N N . ILE A 1 71 ? -14.067 -3.176 2.887 1.00 97.00 71 ILE A N 1
ATOM 540 C CA . ILE A 1 71 ? -13.070 -2.631 1.955 1.00 97.00 71 ILE A CA 1
ATOM 541 C C . ILE A 1 71 ? -12.055 -3.708 1.556 1.00 97.00 71 ILE A C 1
ATOM 543 O O . ILE A 1 71 ? -11.824 -3.913 0.365 1.00 97.00 71 ILE A O 1
ATOM 547 N N . ALA A 1 72 ? -11.485 -4.433 2.524 1.00 97.00 72 ALA A N 1
ATOM 548 C CA . ALA A 1 72 ? -10.505 -5.484 2.251 1.00 97.00 72 ALA A CA 1
ATOM 549 C C . ALA A 1 72 ? -11.070 -6.557 1.306 1.00 97.00 72 ALA A C 1
ATOM 551 O O . ALA A 1 72 ? -10.418 -6.928 0.330 1.00 97.00 72 ALA A O 1
ATOM 552 N N . ARG A 1 73 ? -12.312 -7.006 1.541 1.00 97.69 73 ARG A N 1
ATOM 553 C CA . ARG A 1 73 ? -12.996 -7.961 0.655 1.00 97.69 73 ARG A CA 1
ATOM 554 C C . ARG A 1 73 ? -13.191 -7.395 -0.745 1.00 97.69 73 ARG A C 1
ATOM 556 O O . ARG A 1 73 ? -12.861 -8.077 -1.705 1.00 97.69 73 ARG A O 1
ATOM 563 N N . ALA A 1 74 ? -13.671 -6.160 -0.868 1.00 97.62 74 ALA A N 1
ATOM 564 C CA . ALA A 1 74 ? -13.908 -5.542 -2.169 1.00 97.62 74 ALA A CA 1
ATOM 565 C C . ALA A 1 74 ? -12.615 -5.358 -2.987 1.00 97.62 74 ALA A C 1
ATOM 567 O O . ALA A 1 74 ? -12.623 -5.561 -4.201 1.00 97.62 74 ALA A O 1
ATOM 568 N N . ILE A 1 75 ? -11.504 -4.990 -2.339 1.00 96.38 75 ILE A N 1
ATOM 569 C CA . ILE A 1 75 ? -10.191 -4.833 -2.987 1.00 96.38 75 ILE A CA 1
ATOM 570 C C . ILE A 1 75 ? -9.668 -6.185 -3.489 1.00 96.38 75 ILE A C 1
ATOM 572 O O . ILE A 1 75 ? -9.192 -6.269 -4.624 1.00 96.38 75 ILE A O 1
ATOM 576 N N . LEU A 1 76 ? -9.776 -7.235 -2.670 1.00 96.62 76 LEU A N 1
ATOM 577 C CA . LEU A 1 76 ? -9.335 -8.585 -3.032 1.00 96.62 76 LEU A CA 1
ATOM 578 C C . LEU A 1 76 ? -10.202 -9.194 -4.141 1.00 96.62 76 LEU A C 1
ATOM 580 O O . LEU A 1 76 ? -9.666 -9.757 -5.092 1.00 96.62 76 LEU A O 1
ATOM 584 N N . ASP A 1 77 ? -11.524 -9.036 -4.062 1.00 97.75 77 ASP A N 1
ATOM 585 C CA . ASP A 1 77 ? -12.472 -9.569 -5.050 1.00 97.75 77 ASP A CA 1
ATOM 586 C C . ASP A 1 77 ? -12.253 -8.942 -6.437 1.00 97.75 77 ASP A C 1
ATOM 588 O O . ASP A 1 77 ? -12.239 -9.620 -7.465 1.00 97.75 77 ASP A O 1
ATOM 592 N N . LYS A 1 78 ? -11.936 -7.642 -6.460 1.00 96.81 78 LYS A N 1
ATOM 593 C CA . LYS A 1 78 ? -11.544 -6.917 -7.676 1.00 96.81 78 LYS A CA 1
ATOM 594 C C . LYS A 1 78 ? -10.092 -7.157 -8.104 1.00 96.81 78 LYS A C 1
ATOM 596 O O . LYS A 1 78 ? -9.665 -6.569 -9.095 1.00 96.81 78 LYS A O 1
ATOM 601 N N . LYS A 1 79 ? -9.335 -7.992 -7.381 1.00 95.38 79 LYS A N 1
ATOM 602 C CA . LYS A 1 79 ? -7.909 -8.285 -7.619 1.00 95.38 79 LYS A CA 1
ATOM 603 C C . LYS A 1 79 ? -7.040 -7.026 -7.704 1.00 95.38 79 LYS A C 1
ATOM 605 O O . LYS A 1 79 ? -6.083 -6.980 -8.469 1.00 95.38 79 LYS A O 1
ATOM 610 N N . LEU A 1 80 ? -7.392 -5.997 -6.932 1.00 94.62 80 LEU A N 1
ATOM 611 C CA . LEU A 1 80 ? -6.648 -4.738 -6.898 1.00 94.62 80 LEU A CA 1
ATOM 612 C C . LEU A 1 80 ? -5.409 -4.837 -6.006 1.00 94.62 80 LEU A C 1
ATOM 614 O O . LEU A 1 80 ? -4.441 -4.141 -6.266 1.00 94.62 80 LEU A O 1
ATOM 618 N N . ALA A 1 81 ? -5.430 -5.697 -4.987 1.00 95.69 81 ALA A N 1
ATOM 619 C CA . ALA A 1 81 ? -4.284 -6.004 -4.136 1.00 95.69 81 ALA A CA 1
ATOM 620 C C . ALA A 1 81 ? -4.026 -7.515 -4.117 1.00 95.69 81 ALA A C 1
ATOM 622 O O . ALA A 1 81 ? -4.953 -8.314 -4.272 1.00 95.69 81 ALA A O 1
ATOM 623 N N . ALA A 1 82 ? -2.775 -7.898 -3.877 1.00 94.50 82 ALA A N 1
ATOM 624 C CA . ALA A 1 82 ? -2.366 -9.283 -3.665 1.00 94.50 82 ALA A CA 1
ATOM 625 C C . ALA A 1 82 ? -2.855 -9.814 -2.312 1.00 94.50 82 ALA A C 1
ATOM 627 O O . ALA A 1 82 ? -3.312 -10.950 -2.194 1.00 94.50 82 ALA A O 1
ATOM 628 N N . SER A 1 83 ? -2.734 -8.983 -1.278 1.00 95.56 83 SER A N 1
ATOM 629 C CA . SER A 1 83 ? -3.121 -9.295 0.092 1.00 95.56 83 SER A CA 1
ATOM 630 C C . SER A 1 83 ? -3.471 -8.018 0.848 1.00 95.56 83 SER A C 1
ATOM 632 O O . SER A 1 83 ? -3.022 -6.926 0.493 1.00 95.56 83 SER A O 1
ATOM 634 N N . VAL A 1 84 ? -4.287 -8.159 1.892 1.00 97.19 84 VAL A N 1
ATOM 635 C CA . VAL A 1 84 ? -4.629 -7.075 2.816 1.00 97.19 84 VAL A CA 1
ATOM 636 C C . VAL A 1 84 ? -4.553 -7.616 4.238 1.00 97.19 84 VAL A C 1
ATOM 638 O O . VAL A 1 84 ? -5.239 -8.580 4.572 1.00 97.19 84 VAL A O 1
ATOM 641 N N . ASN A 1 85 ? -3.739 -6.981 5.076 1.00 96.88 85 ASN A N 1
ATOM 642 C CA . ASN A 1 85 ? -3.675 -7.249 6.507 1.00 96.88 85 ASN A CA 1
ATOM 643 C C . ASN A 1 85 ? -4.562 -6.247 7.248 1.00 96.88 85 ASN A C 1
ATOM 645 O O . ASN A 1 85 ? -4.441 -5.041 7.036 1.00 96.88 85 ASN A O 1
ATOM 649 N N . ILE A 1 86 ? -5.426 -6.749 8.129 1.00 96.00 86 ILE A N 1
ATOM 650 C CA . ILE A 1 86 ? -6.254 -5.929 9.017 1.00 96.00 86 ILE A CA 1
ATOM 651 C C . ILE A 1 86 ? -5.582 -5.926 10.382 1.00 96.00 86 ILE A C 1
ATOM 653 O O . ILE A 1 86 ? -5.481 -6.970 11.028 1.00 96.00 86 ILE A O 1
ATOM 657 N N . LEU A 1 87 ? -5.081 -4.769 10.795 1.00 94.56 87 LEU A N 1
ATOM 658 C CA . LEU A 1 87 ? -4.385 -4.624 12.065 1.00 94.56 87 LEU A CA 1
ATOM 659 C C . LEU A 1 87 ? -5.378 -4.343 13.206 1.00 94.56 87 LEU A C 1
ATOM 661 O O . LEU A 1 87 ? -6.501 -3.897 12.953 1.00 94.56 87 LEU A O 1
ATOM 665 N N . PRO A 1 88 ? -4.991 -4.611 14.467 1.00 90.81 88 PRO A N 1
ATOM 666 C CA . PRO A 1 88 ? -5.811 -4.277 15.626 1.00 90.81 88 PRO A CA 1
ATOM 667 C C . PRO A 1 88 ? -6.155 -2.785 15.689 1.00 90.81 88 PRO A C 1
ATOM 669 O O . PRO A 1 88 ? -5.514 -1.956 15.042 1.00 90.81 88 PRO A O 1
ATOM 672 N N . LYS A 1 89 ? -7.143 -2.446 16.526 1.00 91.56 89 LYS A N 1
ATOM 673 C CA . LYS A 1 89 ? -7.505 -1.052 16.819 1.00 91.56 89 LYS A CA 1
ATOM 674 C C . LYS A 1 89 ? -6.275 -0.253 17.242 1.00 91.56 89 LYS A C 1
ATOM 676 O O . LYS A 1 89 ? -5.579 -0.642 18.179 1.00 91.56 89 LYS A O 1
ATOM 681 N N . ALA A 1 90 ? -6.055 0.860 16.558 1.00 90.19 90 ALA A N 1
ATOM 682 C CA . ALA A 1 90 ? -5.008 1.826 16.833 1.00 90.19 90 ALA A CA 1
ATOM 683 C C . ALA A 1 90 ? -5.633 3.154 17.274 1.00 90.19 90 ALA A C 1
ATOM 685 O O . ALA A 1 90 ? -6.743 3.492 16.859 1.00 90.19 90 ALA A O 1
ATOM 686 N N . SER A 1 91 ? -4.910 3.895 18.113 1.00 92.94 91 SER A N 1
ATOM 687 C CA . SER A 1 91 ? -5.222 5.295 18.387 1.00 92.94 91 SER A CA 1
ATOM 688 C C . SER A 1 91 ? -4.496 6.176 17.370 1.00 92.94 91 SER A C 1
ATOM 690 O O . SER A 1 91 ? -3.307 5.980 17.107 1.00 92.94 91 SER A O 1
ATOM 692 N N . SER A 1 92 ? -5.233 7.101 16.771 1.00 92.62 92 SER A N 1
ATOM 693 C CA . SER A 1 92 ? -4.792 8.027 15.737 1.00 92.62 92 SER A CA 1
ATOM 694 C C . SER A 1 92 ? -4.895 9.436 16.297 1.00 92.62 92 SER A C 1
ATOM 696 O O . SER A 1 92 ? -5.996 9.917 16.560 1.00 92.62 92 SER A O 1
ATOM 698 N N . LEU A 1 93 ? -3.746 10.075 16.527 1.00 95.75 93 LEU A N 1
ATOM 699 C CA . LEU A 1 93 ? -3.677 11.462 16.975 1.00 95.75 93 LEU A CA 1
ATOM 700 C C . LEU A 1 93 ? -3.373 12.363 15.783 1.00 95.75 93 LEU A C 1
ATOM 702 O O . LEU A 1 93 ? -2.381 12.155 15.080 1.00 95.75 93 LEU A O 1
ATOM 706 N N . TYR A 1 94 ? -4.197 13.382 15.574 1.00 94.25 94 TYR A N 1
ATOM 707 C CA . TYR A 1 94 ? -4.034 14.323 14.471 1.00 94.25 94 TYR A CA 1
ATOM 708 C C . TYR A 1 94 ? -4.473 15.729 14.877 1.00 94.25 94 TYR A C 1
ATOM 710 O O . TYR A 1 94 ? -5.186 15.924 15.855 1.00 94.25 94 TYR A O 1
ATOM 718 N N . PHE A 1 95 ? -4.004 16.734 14.140 1.00 97.25 95 PHE A N 1
ATOM 719 C CA . PHE A 1 95 ? -4.351 18.126 14.408 1.00 97.25 95 PHE A CA 1
ATOM 720 C C . PHE A 1 95 ? -5.556 18.531 13.563 1.00 97.25 95 PHE A C 1
ATOM 722 O O . PHE A 1 95 ? -5.510 18.442 12.332 1.00 97.25 95 PHE A O 1
ATOM 729 N N . TRP A 1 96 ? -6.618 18.996 14.209 1.00 96.56 96 TRP A N 1
ATOM 730 C CA . TRP A 1 96 ? -7.834 19.446 13.545 1.00 96.56 96 TRP A CA 1
ATOM 731 C C . TRP A 1 96 ? -8.440 20.632 14.292 1.00 96.56 96 TRP A C 1
ATOM 733 O O . TRP A 1 96 ? -8.441 20.686 15.514 1.00 96.56 96 TRP A O 1
ATOM 743 N N . ASN A 1 97 ? -8.903 21.633 13.541 1.00 95.38 97 ASN A N 1
ATOM 744 C CA . ASN A 1 97 ? -9.532 22.846 14.076 1.00 95.38 97 ASN A CA 1
ATOM 745 C C . ASN A 1 97 ? -8.760 23.563 15.215 1.00 95.38 97 ASN A C 1
ATOM 747 O O . ASN A 1 97 ? -9.362 24.167 16.098 1.00 95.38 97 ASN A O 1
ATOM 751 N N . GLY A 1 98 ? -7.424 23.525 15.189 1.00 97.12 98 GLY A N 1
ATOM 752 C CA . GLY A 1 98 ? -6.587 24.182 16.200 1.00 97.12 98 GLY A CA 1
ATOM 753 C C . GLY A 1 98 ? -6.286 23.335 17.440 1.00 97.12 98 GLY A C 1
ATOM 754 O O . GLY A 1 98 ? -5.556 23.804 18.312 1.00 97.12 98 GLY A O 1
ATOM 755 N N . GLU A 1 99 ? -6.788 22.103 17.507 1.00 96.25 99 GLU A N 1
ATOM 756 C CA . GLU A 1 99 ? -6.622 21.198 18.643 1.00 96.25 99 GLU A CA 1
ATOM 757 C C . GLU A 1 99 ? -6.071 19.834 18.192 1.00 96.25 99 GLU A C 1
ATOM 759 O O . GLU A 1 99 ? -6.098 19.482 17.009 1.00 96.25 99 GLU A O 1
ATOM 764 N N . ILE A 1 100 ? -5.514 19.074 19.139 1.00 97.00 100 ILE A N 1
ATOM 765 C CA . ILE A 1 100 ? -5.134 17.677 18.904 1.00 97.00 100 ILE A CA 1
ATOM 766 C C . ILE A 1 100 ? -6.366 16.821 19.175 1.00 97.00 100 ILE A C 1
ATOM 768 O O . ILE A 1 100 ? -6.867 16.796 20.297 1.00 97.00 100 ILE A O 1
ATOM 772 N N . GLU A 1 101 ? -6.815 16.104 18.155 1.00 96.25 101 GLU A N 1
ATOM 773 C CA . GLU A 1 101 ? -7.874 15.111 18.257 1.00 96.25 101 GLU A CA 1
ATOM 774 C C . GLU A 1 101 ? -7.283 13.704 18.348 1.00 96.25 101 GLU A C 1
ATOM 776 O O . GLU A 1 101 ? -6.217 13.417 17.799 1.00 96.25 101 GLU A O 1
ATOM 781 N N . GLU A 1 102 ? -8.002 12.823 19.038 1.00 95.88 102 GLU A N 1
ATOM 782 C CA . GLU A 1 102 ? -7.691 11.403 19.141 1.00 95.88 102 GLU A CA 1
ATOM 783 C C . GLU A 1 102 ? -8.884 10.589 18.625 1.00 95.88 102 GLU A C 1
ATOM 785 O O . GLU A 1 102 ? -10.007 10.732 19.115 1.00 95.88 102 GLU A O 1
ATOM 790 N N . ALA A 1 103 ? -8.644 9.716 17.647 1.00 93.88 103 ALA A N 1
ATOM 791 C CA . ALA A 1 103 ? -9.646 8.813 17.093 1.00 93.88 103 ALA A CA 1
ATOM 792 C C . ALA A 1 103 ? -9.181 7.357 17.169 1.00 93.88 103 ALA A C 1
ATOM 794 O O . ALA A 1 103 ? -8.003 7.043 17.024 1.00 93.88 103 ALA A O 1
ATOM 795 N N . THR A 1 104 ? -10.126 6.438 17.367 1.00 94.38 104 THR A N 1
ATOM 796 C CA . THR A 1 104 ? -9.849 5.003 17.238 1.00 94.38 104 THR A CA 1
ATOM 797 C C . THR A 1 104 ? -10.069 4.572 15.796 1.00 94.38 104 THR A C 1
ATOM 799 O O . THR A 1 104 ? -11.169 4.723 15.269 1.00 94.38 104 THR A O 1
ATOM 802 N N . GLU A 1 105 ? -9.054 3.974 15.184 1.00 95.44 105 GLU A N 1
ATOM 803 C CA . GLU A 1 105 ? -9.086 3.535 13.790 1.00 95.44 105 GLU A CA 1
ATOM 804 C C . GLU A 1 105 ? -8.597 2.086 13.652 1.00 95.44 105 GLU A C 1
ATOM 806 O O . GLU A 1 105 ? -7.964 1.510 14.538 1.00 95.44 105 GLU A O 1
ATOM 811 N N . ILE A 1 106 ? -8.912 1.474 12.517 1.00 96.69 106 ILE A N 1
ATOM 812 C CA . ILE A 1 106 ? -8.378 0.189 12.073 1.00 96.69 106 ILE A CA 1
ATOM 813 C C . ILE A 1 106 ? -7.454 0.462 10.898 1.00 96.69 106 ILE A C 1
ATOM 815 O O . ILE A 1 106 ? -7.868 1.072 9.914 1.00 96.69 106 ILE A O 1
ATOM 819 N N . LEU A 1 107 ? -6.218 -0.019 10.980 1.00 95.44 107 LEU A N 1
ATOM 820 C CA . LEU A 1 107 ? -5.241 0.150 9.913 1.00 95.44 107 LEU A CA 1
ATOM 821 C C . LEU A 1 107 ? -5.265 -1.058 8.969 1.00 95.44 107 LEU A C 1
ATOM 823 O O . LEU A 1 107 ? -5.096 -2.202 9.396 1.00 95.44 107 LEU A O 1
ATOM 827 N N . LEU A 1 108 ? -5.448 -0.797 7.678 1.00 95.56 108 LEU A N 1
ATOM 828 C CA . LEU A 1 108 ? -5.261 -1.770 6.608 1.00 95.56 108 LEU A CA 1
ATOM 829 C C . LEU A 1 108 ? -3.865 -1.611 6.010 1.00 95.56 108 LEU A C 1
ATOM 831 O O . LEU A 1 108 ? -3.468 -0.498 5.676 1.00 95.56 108 LEU A O 1
ATOM 835 N N . ALA A 1 109 ? -3.160 -2.722 5.810 1.00 95.06 109 ALA A N 1
ATOM 836 C CA . ALA A 1 109 ? -1.919 -2.762 5.043 1.00 95.06 109 ALA A CA 1
ATOM 837 C C . ALA A 1 109 ? -2.097 -3.672 3.824 1.00 95.06 109 ALA A C 1
ATOM 839 O O . ALA A 1 109 ? -2.148 -4.897 3.961 1.00 95.06 109 ALA A O 1
ATOM 840 N N . GLY A 1 110 ? -2.231 -3.071 2.641 1.00 91.50 110 GLY A N 1
ATOM 841 C CA . GLY A 1 110 ? -2.384 -3.787 1.375 1.00 91.50 110 GLY A CA 1
ATOM 842 C C . GLY A 1 110 ? -1.066 -3.895 0.613 1.00 91.50 110 GLY A C 1
ATOM 843 O O . GLY A 1 110 ? -0.344 -2.903 0.508 1.00 91.50 110 GLY A O 1
ATOM 844 N N . ALA A 1 111 ? -0.766 -5.076 0.070 1.00 91.00 111 ALA A N 1
ATOM 845 C CA . ALA A 1 111 ? 0.366 -5.303 -0.829 1.00 91.00 111 ALA A CA 1
ATOM 846 C C . ALA A 1 111 ? -0.115 -5.348 -2.288 1.00 91.00 111 ALA A C 1
ATOM 848 O O . ALA A 1 111 ? -1.017 -6.118 -2.623 1.00 91.00 111 ALA A O 1
ATOM 849 N N . TYR A 1 112 ? 0.495 -4.531 -3.143 1.00 88.06 112 TYR A N 1
ATOM 850 C CA . TYR A 1 112 ? 0.107 -4.309 -4.537 1.00 88.06 112 TYR A CA 1
ATOM 851 C C . TYR A 1 112 ? 1.247 -4.698 -5.488 1.00 88.06 112 TYR A C 1
ATOM 853 O O . TYR A 1 112 ? 2.420 -4.573 -5.118 1.00 88.06 112 TYR A O 1
ATOM 861 N N . PHE A 1 113 ? 0.869 -5.179 -6.676 1.00 78.75 113 PHE A N 1
ATOM 862 C CA . PHE A 1 113 ? 1.754 -5.490 -7.807 1.00 78.75 113 PHE A CA 1
ATOM 863 C C . PHE A 1 113 ? 1.996 -4.268 -8.703 1.00 78.75 113 PHE A C 1
ATOM 865 O O . PHE A 1 113 ? 1.296 -3.247 -8.506 1.00 78.75 113 PHE A O 1
#

Organism: Pipistrellus kuhlii (NCBI:txid59472)

InterPro domains:
  IPR004323 Divalent ion tolerance protein, CutA [PF03091] (57-108)
  IPR004323 Divalent ion tolerance protein, CutA [PTHR23419] (22-108)
  IPR011322 Nitrogen regulatory PII-like, alpha/beta [SSF54913] (51-108)
  IPR015867 Nitrogen regulatory protein PII/ATP phosphoribosyltransferase, C-terminal [G3DSA:3.30.70.120] (37-110)